Protein AF-A0A382AWI7-F1 (afdb_monomer_lite)

Foldseek 3Di:
DLVVVVVVLVVQLVVLVVVCVVVVDCVSVVVSVVSVVVNVVVVVVVVVVQVVCCVVPVDNDPVVVVVD

InterPro domains:
  IPR001133 NADH-ubiquinone oxidoreductase chain 4L/K [PTHR11434] (1-67)
  IPR039428 NADH-ubiquinone oxidoreductase chain 4L/Mnh complex subunit C1-like [PF00420] (1-67)

Structure (mmCIF, N/CA/C/O backbone):
data_AF-A0A382AWI7-F1
#
_entry.id   AF-A0A382AWI7-F1
#
loop_
_atom_site.group_PDB
_atom_site.id
_atom_site.type_symbol
_atom_site.label_atom_id
_atom_site.label_alt_id
_atom_site.label_comp_id
_atom_site.label_asym_id
_atom_site.label_entity_id
_atom_site.label_seq_id
_atom_site.pdbx_PDB_ins_code
_atom_site.Cartn_x
_atom_site.Cartn_y
_atom_site.Cartn_z
_atom_site.occupancy
_atom_site.B_iso_or_equiv
_atom_site.auth_seq_id
_atom_site.auth_comp_id
_atom_site.auth_asym_id
_atom_site.auth_atom_id
_atom_site.pdbx_PDB_model_num
ATOM 1 N N . MET A 1 1 ? -7.163 -6.035 7.303 1.00 89.31 1 MET A N 1
ATOM 2 C CA . MET A 1 1 ? -7.566 -5.648 5.933 1.00 89.31 1 MET A CA 1
ATOM 3 C C . MET A 1 1 ? -6.603 -4.633 5.321 1.00 89.31 1 MET A C 1
ATOM 5 O O . MET A 1 1 ? -6.033 -4.970 4.299 1.00 89.31 1 MET A O 1
ATOM 9 N N . LEU A 1 2 ? -6.330 -3.483 5.964 1.00 92.81 2 LEU A N 1
ATOM 10 C CA . LEU A 1 2 ? -5.371 -2.475 5.455 1.00 92.81 2 LEU A CA 1
ATOM 11 C C . LEU A 1 2 ? -4.027 -3.070 5.014 1.00 92.81 2 LEU A C 1
ATOM 13 O O . LEU A 1 2 ? -3.616 -2.882 3.883 1.00 92.81 2 LEU A O 1
ATOM 17 N N . PHE A 1 3 ? -3.395 -3.895 5.852 1.00 95.06 3 PHE A N 1
ATOM 18 C CA . PHE A 1 3 ? -2.118 -4.526 5.497 1.00 95.06 3 PHE A CA 1
ATOM 19 C C . PHE A 1 3 ? -2.176 -5.389 4.221 1.00 95.06 3 PHE A C 1
ATOM 21 O O . PHE A 1 3 ? -1.212 -5.452 3.469 1.00 95.06 3 PHE A O 1
ATOM 28 N N . ALA A 1 4 ? -3.312 -6.041 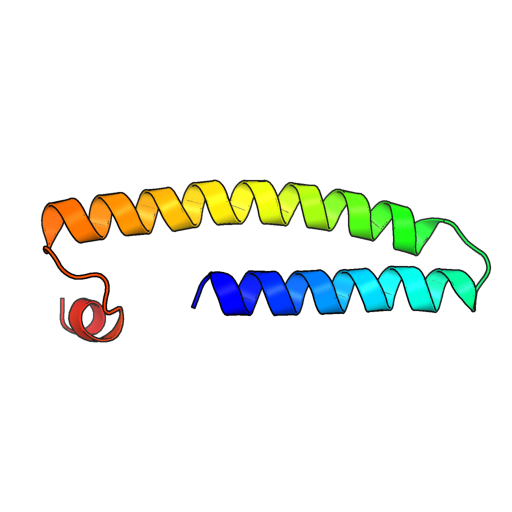3.952 1.00 96.56 4 ALA A N 1
ATOM 29 C CA . ALA A 1 4 ? -3.484 -6.814 2.724 1.00 96.56 4 ALA A CA 1
ATOM 30 C C . ALA A 1 4 ? -3.567 -5.898 1.493 1.00 96.56 4 ALA A C 1
ATOM 32 O O . ALA A 1 4 ? -3.017 -6.240 0.451 1.00 96.56 4 ALA A O 1
ATOM 33 N N . ILE A 1 5 ? -4.206 -4.732 1.627 1.00 95.69 5 ILE A N 1
ATOM 34 C CA . ILE A 1 5 ? -4.281 -3.721 0.566 1.00 95.69 5 ILE A CA 1
ATOM 35 C C . ILE A 1 5 ? -2.875 -3.193 0.249 1.00 95.69 5 ILE A C 1
ATOM 37 O O . ILE A 1 5 ? -2.478 -3.212 -0.913 1.00 95.69 5 ILE A O 1
ATOM 41 N N . GLU A 1 6 ? -2.074 -2.871 1.268 1.00 96.94 6 GLU A N 1
ATOM 42 C CA . GLU A 1 6 ? -0.678 -2.435 1.089 1.00 96.94 6 GLU A CA 1
ATOM 43 C C . GLU A 1 6 ? 0.181 -3.478 0.353 1.00 96.94 6 GLU A C 1
ATOM 45 O O . GLU A 1 6 ? 0.975 -3.142 -0.528 1.00 96.94 6 GLU A O 1
ATOM 50 N N . ILE A 1 7 ? 0.010 -4.768 0.670 1.00 97.88 7 ILE A N 1
ATOM 51 C CA . ILE A 1 7 ? 0.704 -5.854 -0.042 1.00 97.88 7 ILE A CA 1
ATOM 52 C C . ILE A 1 7 ? 0.285 -5.897 -1.515 1.00 97.88 7 ILE A C 1
ATOM 54 O O . ILE A 1 7 ? 1.145 -6.034 -2.386 1.00 97.88 7 ILE A O 1
ATOM 58 N N . ILE A 1 8 ? -1.013 -5.780 -1.804 1.00 98.00 8 ILE A N 1
ATOM 59 C CA . ILE A 1 8 ? -1.534 -5.810 -3.178 1.00 98.00 8 ILE A CA 1
ATOM 60 C C . ILE A 1 8 ? -1.001 -4.615 -3.978 1.00 98.00 8 ILE A C 1
ATOM 62 O O . ILE A 1 8 ? -0.548 -4.798 -5.110 1.00 98.00 8 ILE A O 1
ATOM 66 N N . ILE A 1 9 ? -0.986 -3.417 -3.388 1.00 97.81 9 ILE A N 1
ATOM 67 C CA . ILE A 1 9 ? -0.444 -2.212 -4.030 1.00 97.81 9 ILE A CA 1
ATOM 68 C C . ILE A 1 9 ? 1.059 -2.374 -4.298 1.00 97.81 9 ILE A C 1
ATOM 70 O O . ILE A 1 9 ? 1.523 -2.096 -5.405 1.00 97.81 9 ILE A O 1
ATOM 74 N N . ASN A 1 10 ? 1.827 -2.906 -3.344 1.00 97.44 10 ASN A N 1
ATOM 75 C CA . ASN A 1 10 ? 3.251 -3.174 -3.554 1.00 97.44 10 ASN A CA 1
ATOM 76 C C . ASN A 1 10 ? 3.506 -4.231 -4.636 1.00 97.44 10 ASN A C 1
ATOM 78 O O . ASN A 1 10 ? 4.440 -4.082 -5.429 1.00 97.44 10 ASN A O 1
ATOM 82 N N . ALA A 1 11 ? 2.669 -5.266 -4.721 1.00 98.44 11 ALA A N 1
ATOM 83 C CA . ALA A 1 11 ? 2.744 -6.250 -5.796 1.00 98.44 11 ALA A CA 1
ATOM 84 C C . ALA A 1 11 ? 2.450 -5.618 -7.169 1.00 98.44 11 ALA A C 1
ATOM 86 O O . ALA A 1 11 ? 3.161 -5.895 -8.138 1.00 98.44 11 ALA A O 1
ATOM 87 N N . ALA A 1 12 ? 1.459 -4.726 -7.253 1.00 98.06 12 ALA A N 1
ATOM 88 C CA . ALA A 1 12 ? 1.166 -3.975 -8.472 1.00 98.06 12 ALA A CA 1
ATOM 89 C C . ALA A 1 12 ? 2.342 -3.068 -8.879 1.00 98.06 12 ALA A C 1
ATOM 91 O O . ALA A 1 12 ? 2.756 -3.094 -10.038 1.00 98.06 12 ALA A O 1
ATOM 92 N N . ASN A 1 13 ? 2.948 -2.350 -7.928 1.00 97.94 13 ASN A N 1
ATOM 93 C CA . ASN A 1 13 ? 4.129 -1.513 -8.170 1.00 97.94 13 ASN A CA 1
ATOM 94 C C . ASN A 1 13 ? 5.323 -2.320 -8.682 1.00 97.94 13 ASN A C 1
ATOM 96 O O . ASN A 1 13 ? 5.985 -1.912 -9.638 1.00 97.94 13 ASN A O 1
ATOM 100 N N . LEU A 1 14 ? 5.574 -3.491 -8.091 1.00 97.19 14 LEU A N 1
ATOM 101 C CA . LEU A 1 14 ? 6.617 -4.396 -8.564 1.00 97.19 14 LEU A CA 1
ATOM 102 C C . LEU A 1 14 ? 6.357 -4.828 -10.012 1.00 97.19 14 LEU A C 1
ATOM 104 O O . LEU A 1 14 ? 7.284 -4.846 -10.820 1.00 97.19 14 LEU A O 1
ATOM 108 N N . ASN A 1 15 ? 5.102 -5.129 -10.350 1.00 97.19 15 ASN A N 1
ATOM 109 C CA . ASN A 1 15 ? 4.717 -5.516 -11.701 1.00 97.19 15 ASN A CA 1
ATOM 110 C C . ASN A 1 15 ? 4.942 -4.377 -12.712 1.00 97.19 15 ASN A C 1
ATOM 112 O O . ASN A 1 15 ? 5.530 -4.602 -13.768 1.00 97.19 15 ASN A O 1
ATOM 116 N N . LEU A 1 16 ? 4.553 -3.143 -12.369 1.00 96.44 16 LEU A N 1
ATOM 117 C CA . LEU A 1 16 ? 4.781 -1.956 -13.206 1.00 96.44 16 LEU A CA 1
ATOM 118 C C . LEU A 1 16 ? 6.269 -1.751 -13.515 1.00 96.44 16 LEU A C 1
ATOM 120 O O . LEU A 1 16 ? 6.653 -1.574 -14.673 1.00 96.44 16 LEU A O 1
ATOM 124 N N . VAL A 1 17 ? 7.117 -1.824 -12.487 1.00 96.25 17 VAL A N 1
ATOM 125 C CA . VAL A 1 17 ? 8.570 -1.667 -12.640 1.00 96.25 17 VAL A CA 1
ATOM 126 C C . VAL A 1 17 ? 9.178 -2.833 -13.425 1.00 96.25 17 VAL A C 1
ATOM 128 O O . VAL A 1 17 ? 10.068 -2.621 -14.251 1.00 96.25 17 VAL A O 1
ATOM 131 N N . ALA A 1 18 ? 8.691 -4.060 -13.215 1.00 95.81 18 ALA A N 1
ATOM 132 C CA . ALA A 1 18 ? 9.130 -5.227 -13.972 1.00 95.81 18 ALA A CA 1
ATOM 133 C C . ALA A 1 18 ? 8.794 -5.096 -15.466 1.00 95.81 18 ALA A C 1
ATOM 135 O O . ALA A 1 18 ? 9.667 -5.328 -16.301 1.00 95.81 18 ALA A O 1
ATOM 136 N N . PHE A 1 19 ? 7.582 -4.661 -15.822 1.00 94.75 19 PHE A N 1
ATOM 137 C CA . PHE A 1 19 ? 7.190 -4.450 -17.221 1.00 94.75 19 PHE A CA 1
ATOM 138 C C . PHE A 1 19 ? 7.975 -3.326 -17.905 1.00 94.75 19 PHE A C 1
ATOM 140 O O . PHE A 1 19 ? 8.423 -3.511 -19.038 1.00 94.75 19 PHE A O 1
ATOM 147 N N . ALA A 1 20 ? 8.233 -2.215 -17.209 1.00 95.50 20 ALA A N 1
ATOM 148 C CA . ALA A 1 20 ? 9.074 -1.124 -17.720 1.00 95.50 20 ALA A CA 1
ATOM 149 C C . ALA A 1 20 ? 10.539 -1.539 -17.962 1.00 95.50 20 ALA A C 1
ATOM 151 O O . ALA A 1 20 ? 11.277 -0.883 -18.694 1.00 95.50 20 ALA A O 1
ATOM 152 N N . ARG A 1 21 ? 10.982 -2.662 -17.381 1.00 93.12 21 ARG A N 1
ATOM 153 C CA . ARG A 1 21 ? 12.277 -3.266 -17.719 1.00 93.12 21 ARG A CA 1
ATOM 154 C C . ARG A 1 21 ? 12.242 -4.020 -19.052 1.00 93.12 21 ARG A C 1
ATOM 156 O O . ARG A 1 21 ? 13.253 -4.037 -19.750 1.00 93.12 21 ARG A O 1
ATOM 163 N N . PHE A 1 22 ? 11.122 -4.660 -19.395 1.00 92.81 22 PHE A N 1
ATOM 164 C CA . PHE A 1 22 ? 10.962 -5.400 -20.656 1.00 92.81 22 PHE A CA 1
ATOM 165 C C . PHE A 1 22 ? 10.684 -4.481 -21.847 1.00 92.81 22 PHE A C 1
ATOM 167 O O . PHE A 1 22 ? 11.122 -4.773 -22.958 1.00 92.81 22 PHE A O 1
ATOM 174 N N . ILE A 1 23 ? 9.983 -3.371 -21.615 1.00 91.00 23 ILE A N 1
ATOM 175 C CA . ILE A 1 23 ? 9.767 -2.299 -22.588 1.00 91.00 23 ILE A CA 1
ATOM 176 C C . ILE A 1 23 ? 10.553 -1.097 -22.064 1.00 91.00 23 ILE A C 1
ATOM 178 O O . ILE A 1 23 ? 10.025 -0.429 -21.182 1.00 91.00 23 ILE A O 1
ATOM 182 N N . PRO A 1 24 ? 11.795 -0.846 -22.532 1.00 84.94 24 PRO A N 1
ATOM 183 C CA . PRO A 1 24 ? 12.729 0.084 -21.894 1.00 84.94 24 PRO A CA 1
ATOM 184 C C . PRO A 1 24 ? 12.192 1.521 -21.866 1.00 84.94 24 PRO A C 1
ATOM 186 O O . PRO A 1 24 ? 12.438 2.322 -22.766 1.00 84.94 24 PRO A O 1
ATOM 189 N N . ASN A 1 25 ? 11.440 1.842 -20.823 1.00 91.06 25 ASN A N 1
ATOM 190 C CA . ASN A 1 25 ? 10.848 3.143 -20.573 1.00 91.06 25 ASN A CA 1
ATOM 191 C C . ASN A 1 25 ? 10.873 3.425 -19.066 1.00 91.06 25 ASN A C 1
ATOM 193 O O . ASN A 1 25 ? 11.137 2.538 -18.254 1.00 91.06 25 ASN A O 1
ATOM 197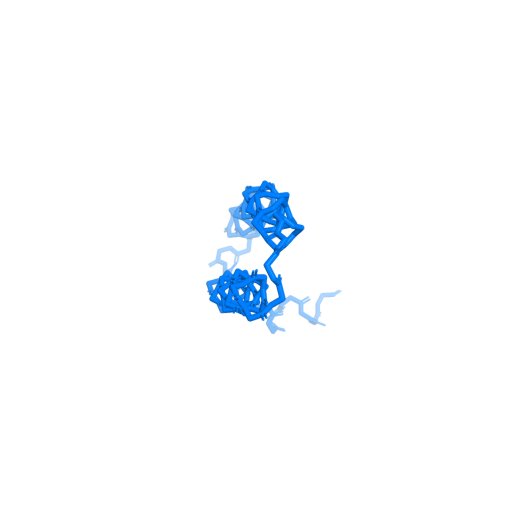 N N . SER A 1 26 ? 10.641 4.681 -18.693 1.00 93.56 26 SER A N 1
ATOM 198 C CA . SER A 1 26 ? 10.602 5.106 -17.289 1.00 93.56 26 SER A CA 1
ATOM 199 C C . SER A 1 26 ? 9.181 5.190 -16.719 1.00 93.56 26 SER A C 1
ATOM 201 O O . SER A 1 26 ? 9.003 5.589 -15.570 1.00 93.56 26 SER A O 1
ATOM 203 N N . GLU A 1 27 ? 8.159 4.858 -17.512 1.00 95.56 27 GLU A N 1
ATOM 204 C CA . GLU A 1 27 ? 6.752 5.073 -17.153 1.00 95.56 27 GLU A CA 1
ATOM 205 C C . GLU A 1 27 ? 6.332 4.202 -15.966 1.00 95.56 27 GLU A C 1
ATOM 207 O O . GLU A 1 27 ? 5.633 4.680 -15.071 1.00 95.56 27 GLU A O 1
ATOM 212 N N . GLY A 1 28 ? 6.808 2.952 -15.902 1.00 96.06 28 GLY A N 1
ATOM 213 C CA . GLY A 1 28 ? 6.502 2.050 -14.787 1.00 96.06 28 GLY A CA 1
ATOM 214 C C . GLY A 1 28 ? 7.070 2.533 -13.452 1.00 96.06 28 GLY A C 1
ATOM 215 O O . GLY A 1 28 ? 6.390 2.449 -12.431 1.00 96.06 28 GLY A O 1
ATOM 216 N N . GLN A 1 29 ? 8.281 3.099 -13.447 1.00 96.75 29 GLN A N 1
ATOM 217 C CA . GLN A 1 29 ? 8.887 3.694 -12.252 1.00 96.75 29 GLN A CA 1
ATOM 218 C C . GLN A 1 29 ? 8.167 4.988 -11.856 1.00 96.75 29 GLN A C 1
ATOM 220 O O . GLN A 1 29 ? 7.910 5.201 -10.670 1.00 96.75 29 GLN A O 1
ATOM 225 N N . THR A 1 30 ? 7.806 5.835 -12.827 1.00 97.19 30 THR A N 1
ATOM 226 C CA . THR A 1 30 ? 7.032 7.056 -12.568 1.00 97.19 30 THR A CA 1
ATOM 227 C C . THR A 1 30 ? 5.677 6.726 -11.947 1.00 97.19 30 THR A C 1
ATOM 229 O O . THR A 1 30 ? 5.325 7.305 -10.920 1.00 97.19 30 THR A O 1
ATOM 232 N N . LEU A 1 31 ? 4.935 5.765 -12.504 1.00 97.31 31 LEU A N 1
ATOM 233 C CA . LEU A 1 31 ? 3.627 5.379 -11.977 1.00 97.31 31 LEU A CA 1
ATOM 234 C C . LEU A 1 31 ? 3.730 4.730 -10.587 1.00 97.31 31 LEU A C 1
ATOM 236 O O . LEU A 1 31 ? 2.926 5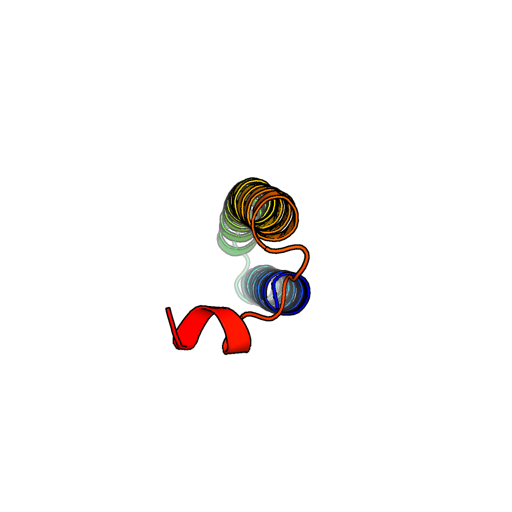.048 -9.711 1.00 97.31 31 LEU A O 1
ATOM 240 N N . ALA A 1 32 ? 4.749 3.896 -10.349 1.00 97.56 32 ALA A N 1
ATOM 241 C CA . ALA A 1 32 ? 5.002 3.311 -9.032 1.00 97.56 32 ALA A CA 1
ATOM 242 C C . ALA A 1 32 ? 5.274 4.384 -7.961 1.00 97.56 32 ALA A C 1
ATOM 244 O O . ALA A 1 32 ? 4.764 4.280 -6.847 1.00 97.56 32 ALA A O 1
ATOM 245 N N . LEU A 1 33 ? 6.010 5.452 -8.295 1.00 97.88 33 LEU A N 1
ATOM 246 C CA . LEU A 1 33 ? 6.254 6.565 -7.371 1.00 97.88 33 LEU A CA 1
ATOM 247 C C . LEU A 1 33 ? 4.948 7.261 -6.953 1.00 97.88 33 LEU A C 1
ATOM 249 O O . LEU A 1 33 ? 4.728 7.498 -5.764 1.00 97.88 33 LEU A O 1
ATOM 253 N N . PHE A 1 34 ? 4.062 7.549 -7.911 1.00 98.12 34 PHE A N 1
ATOM 254 C CA . PHE A 1 34 ? 2.748 8.124 -7.605 1.00 98.12 34 PHE A CA 1
ATOM 255 C C . PHE A 1 34 ? 1.876 7.162 -6.797 1.00 98.12 34 PHE A C 1
ATOM 257 O O . PHE A 1 34 ? 1.218 7.588 -5.849 1.00 98.12 34 PHE A O 1
ATOM 264 N N . SER A 1 35 ? 1.903 5.866 -7.113 1.00 98.12 35 SER A N 1
ATOM 265 C CA . SER A 1 35 ? 1.160 4.865 -6.347 1.00 98.12 35 SER A CA 1
ATOM 266 C C . SER A 1 35 ? 1.627 4.782 -4.893 1.00 98.12 35 SER A C 1
ATOM 268 O O . SER A 1 35 ? 0.784 4.629 -4.014 1.00 98.12 35 SER A O 1
ATOM 270 N N . ILE A 1 36 ? 2.930 4.907 -4.617 1.00 98.00 36 ILE A N 1
ATOM 271 C CA . ILE A 1 36 ? 3.461 4.946 -3.243 1.00 98.00 36 ILE A CA 1
ATOM 272 C C . ILE A 1 36 ? 2.950 6.189 -2.501 1.00 98.00 36 ILE A C 1
ATOM 274 O O . ILE A 1 36 ? 2.571 6.093 -1.335 1.00 98.00 36 ILE A O 1
ATOM 278 N N . ALA A 1 37 ? 2.892 7.347 -3.166 1.00 98.12 37 ALA A N 1
ATOM 279 C CA . ALA A 1 37 ? 2.338 8.563 -2.568 1.00 98.12 37 ALA A CA 1
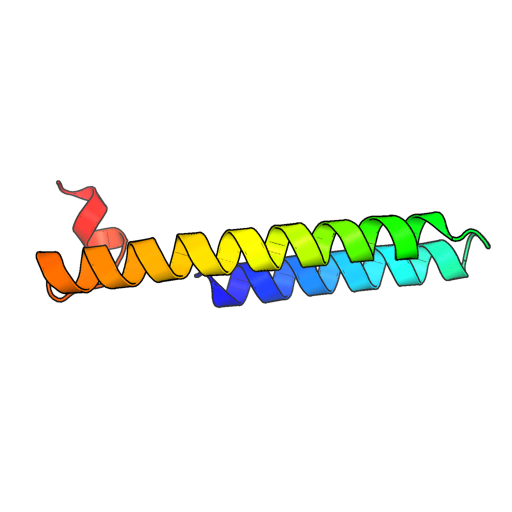ATOM 280 C C . ALA A 1 37 ? 0.844 8.410 -2.221 1.00 98.12 37 ALA A C 1
ATOM 282 O O . ALA A 1 37 ? 0.413 8.846 -1.153 1.00 98.12 37 ALA A O 1
ATOM 283 N N . VAL A 1 38 ? 0.067 7.750 -3.088 1.00 97.31 38 VAL A N 1
ATOM 284 C CA . VAL A 1 38 ? -1.346 7.430 -2.825 1.00 97.31 38 VAL A CA 1
ATOM 285 C C . VAL A 1 38 ? -1.484 6.439 -1.669 1.00 97.31 38 VAL A C 1
ATOM 287 O O . VAL A 1 38 ? -2.292 6.688 -0.780 1.00 97.31 38 VAL A O 1
ATOM 290 N N . ALA A 1 39 ? -0.671 5.380 -1.626 1.00 97.19 39 ALA A N 1
ATOM 291 C CA . ALA A 1 39 ? -0.674 4.410 -0.526 1.00 97.19 39 ALA A CA 1
ATOM 292 C C . ALA A 1 39 ? -0.355 5.078 0.826 1.00 97.19 39 ALA A C 1
ATOM 294 O O . ALA A 1 39 ? -1.030 4.848 1.826 1.00 97.19 39 ALA A O 1
ATOM 295 N N . ALA A 1 40 ? 0.612 6.003 0.852 1.00 97.06 40 ALA A N 1
ATOM 296 C CA . ALA A 1 40 ? 0.924 6.781 2.051 1.00 97.06 40 ALA A CA 1
ATOM 297 C C . ALA A 1 40 ? -0.262 7.648 2.522 1.00 97.06 40 ALA A C 1
ATOM 299 O O . ALA A 1 40 ? -0.512 7.764 3.725 1.00 97.06 40 ALA A O 1
ATOM 300 N N . ALA A 1 41 ? -1.007 8.249 1.590 1.00 97.50 41 ALA A N 1
ATOM 301 C CA . ALA A 1 41 ? -2.218 8.995 1.920 1.00 97.50 41 ALA A CA 1
ATOM 302 C C . ALA A 1 41 ? -3.344 8.068 2.415 1.00 97.50 41 ALA A C 1
ATOM 304 O O . ALA A 1 41 ? -4.015 8.385 3.399 1.00 97.50 41 ALA A O 1
ATOM 305 N N . GLU A 1 42 ? -3.523 6.913 1.774 1.00 97.25 42 GLU A N 1
ATOM 306 C CA . GLU A 1 42 ? -4.516 5.907 2.154 1.00 97.25 42 GLU A CA 1
ATOM 307 C C . GLU A 1 42 ? -4.277 5.399 3.577 1.00 97.25 42 GLU A C 1
ATOM 309 O O . GLU A 1 42 ? -5.195 5.451 4.398 1.00 97.25 42 GLU A O 1
ATOM 314 N N . VAL A 1 43 ? -3.056 4.962 3.907 1.00 97.06 43 VAL A N 1
ATOM 315 C CA . VAL A 1 43 ? -2.760 4.392 5.229 1.00 97.06 43 VAL A CA 1
ATOM 316 C C . VAL A 1 43 ? -2.948 5.420 6.345 1.00 97.06 43 VAL A C 1
ATOM 318 O O . VAL A 1 43 ? -3.430 5.074 7.426 1.00 97.06 43 VAL A O 1
ATOM 321 N N . ALA A 1 44 ? -2.653 6.700 6.087 1.00 97.56 44 ALA A N 1
ATOM 322 C CA . ALA A 1 44 ? -2.903 7.775 7.043 1.00 97.56 44 ALA A CA 1
ATOM 323 C C . ALA A 1 44 ? -4.404 7.914 7.356 1.00 97.56 44 ALA A C 1
ATOM 325 O O . ALA A 1 44 ? -4.792 7.972 8.527 1.00 97.56 44 ALA A O 1
ATOM 326 N N . VAL A 1 45 ? -5.254 7.907 6.325 1.00 97.50 45 VAL A N 1
ATOM 327 C CA . VAL A 1 45 ? -6.716 7.981 6.482 1.00 97.50 45 VAL A CA 1
ATOM 328 C C . VAL A 1 45 ? -7.270 6.696 7.105 1.00 97.50 45 VAL A C 1
ATOM 330 O O . VAL A 1 45 ? -8.059 6.759 8.049 1.00 97.50 45 VAL A O 1
ATOM 333 N N . GLY A 1 46 ? -6.834 5.529 6.633 1.00 95.81 46 GLY A N 1
ATOM 334 C CA . GLY A 1 46 ? -7.273 4.225 7.124 1.00 95.81 46 GLY A CA 1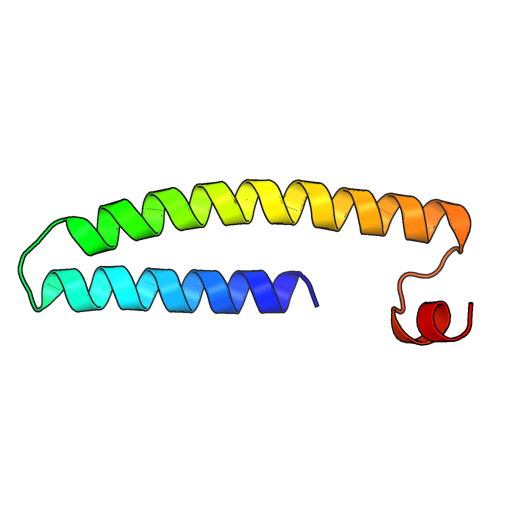
ATOM 335 C C . GLY A 1 46 ? -6.968 4.029 8.608 1.00 95.81 46 GLY A C 1
ATOM 336 O O . GLY A 1 46 ? -7.844 3.623 9.373 1.00 95.81 46 GLY A O 1
ATOM 337 N N . LEU A 1 47 ? -5.758 4.381 9.051 1.00 96.62 47 LEU A N 1
ATOM 338 C CA . LEU A 1 47 ? -5.396 4.325 10.468 1.00 96.62 47 LEU A CA 1
ATOM 339 C C . LEU A 1 47 ? -6.173 5.347 11.302 1.00 96.62 47 LEU A C 1
ATOM 341 O O . LEU A 1 47 ? -6.613 5.007 12.401 1.00 96.62 47 LEU A O 1
ATOM 345 N N . ALA A 1 48 ? -6.396 6.563 10.794 1.00 97.44 48 ALA A N 1
ATOM 346 C CA . ALA A 1 48 ? -7.222 7.552 11.485 1.00 97.44 48 ALA A CA 1
ATOM 347 C C . ALA A 1 48 ? -8.648 7.025 11.732 1.00 97.44 48 ALA A C 1
ATOM 349 O O . ALA A 1 48 ? -9.160 7.138 12.849 1.00 97.44 48 ALA A O 1
ATOM 350 N N . LEU A 1 49 ? -9.254 6.379 10.731 1.00 94.75 49 LEU A N 1
ATOM 351 C CA . LEU A 1 49 ? -10.568 5.744 10.859 1.00 94.75 49 LEU A CA 1
ATOM 352 C C . LEU A 1 49 ? -10.562 4.607 11.887 1.00 94.75 49 LEU A C 1
ATOM 354 O O . LEU A 1 49 ? -11.445 4.564 12.742 1.00 94.75 49 LEU A O 1
ATOM 358 N N . ILE A 1 50 ? -9.550 3.732 11.865 1.00 94.62 50 ILE A N 1
ATOM 359 C CA . ILE A 1 50 ? -9.408 2.645 12.851 1.00 94.62 50 ILE A CA 1
ATOM 360 C C . ILE A 1 50 ? -9.293 3.201 14.274 1.00 94.62 50 ILE A C 1
ATOM 362 O O . ILE A 1 50 ? -9.940 2.691 15.190 1.00 94.62 50 ILE A O 1
ATOM 366 N N . ILE A 1 51 ? -8.504 4.259 14.474 1.00 96.19 51 ILE A N 1
ATOM 367 C CA . ILE A 1 51 ? -8.338 4.892 15.787 1.00 96.19 51 ILE A CA 1
ATOM 368 C C . ILE A 1 51 ? -9.671 5.463 16.278 1.00 96.19 51 ILE A C 1
ATOM 370 O O . ILE A 1 51 ? -10.036 5.258 17.438 1.00 96.19 51 ILE A O 1
ATOM 374 N N . VAL A 1 52 ? -10.411 6.168 15.419 1.00 95.50 52 VAL A N 1
ATOM 375 C CA . VAL A 1 52 ? -11.723 6.732 15.775 1.00 95.50 52 VAL A CA 1
ATOM 376 C C . VAL A 1 52 ? -12.725 5.623 16.101 1.00 95.50 52 VAL A C 1
ATOM 378 O O . VAL A 1 52 ? -13.362 5.681 17.155 1.00 95.50 52 VAL A O 1
ATOM 381 N N . ALA A 1 53 ? -12.804 4.582 15.270 1.00 93.56 53 ALA A N 1
ATOM 382 C CA . ALA A 1 53 ? -13.677 3.434 15.500 1.00 93.56 53 ALA A CA 1
ATOM 383 C C . ALA A 1 53 ? -13.368 2.750 16.840 1.00 93.56 53 ALA A C 1
ATOM 385 O O . ALA A 1 53 ? -14.264 2.552 17.662 1.00 93.56 53 ALA A O 1
ATOM 386 N N . TYR A 1 54 ? -12.090 2.498 17.133 1.00 95.25 54 TYR A N 1
ATOM 387 C CA . TYR A 1 54 ? -11.690 1.894 18.401 1.00 95.25 54 TYR A CA 1
ATOM 388 C C . TYR A 1 54 ? -12.001 2.790 19.609 1.00 95.25 54 TYR A C 1
ATOM 390 O O . TYR A 1 54 ? -12.380 2.300 20.675 1.00 95.25 54 TYR A O 1
ATOM 398 N N . ARG A 1 55 ? -11.878 4.117 19.473 1.00 96.31 55 ARG A N 1
ATOM 399 C CA . ARG A 1 55 ? -12.23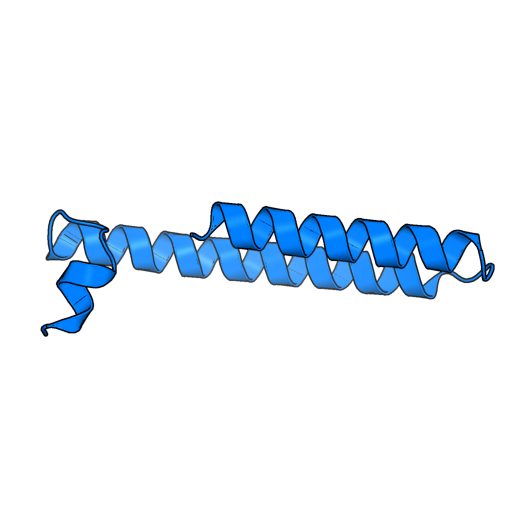5 5.054 20.552 1.00 96.31 55 ARG A CA 1
ATOM 400 C C . ARG A 1 55 ? -13.728 5.038 20.867 1.00 96.31 55 ARG A C 1
ATOM 402 O O . ARG A 1 55 ? -14.068 5.145 22.044 1.00 96.31 55 ARG A O 1
ATOM 409 N N . MET A 1 56 ? -14.579 4.913 19.851 1.00 93.50 56 MET A N 1
ATOM 410 C CA . MET A 1 56 ? -16.037 4.933 19.999 1.00 93.50 56 MET A CA 1
ATOM 411 C C . MET A 1 56 ? -16.601 3.583 20.444 1.00 93.50 56 MET A C 1
ATOM 413 O O . MET A 1 56 ? -17.441 3.542 21.337 1.00 93.50 56 MET A O 1
ATOM 417 N N . TYR A 1 57 ? -16.118 2.488 19.857 1.00 91.75 57 TYR A N 1
ATOM 418 C CA . TYR A 1 57 ? -16.752 1.173 19.979 1.00 91.75 57 TYR A CA 1
ATOM 419 C C . TYR A 1 57 ? -15.900 0.138 20.718 1.00 91.75 57 TYR A C 1
ATOM 421 O O . TYR A 1 57 ? -16.369 -0.969 20.959 1.00 91.75 57 TYR A O 1
ATOM 429 N N . LYS A 1 58 ? -14.645 0.468 21.074 1.00 93.81 58 LYS A N 1
ATOM 430 C CA . LYS A 1 58 ? -13.667 -0.460 21.689 1.00 93.81 58 LYS A CA 1
ATOM 431 C C . LYS A 1 58 ? -13.450 -1.753 20.893 1.00 93.81 58 LYS A C 1
ATOM 433 O O . LYS A 1 58 ? -12.927 -2.728 21.419 1.00 93.81 58 LYS A O 1
ATOM 438 N N . ASN A 1 59 ? -13.806 -1.724 19.615 1.00 91.44 59 ASN A N 1
ATOM 439 C CA . ASN A 1 59 ? -13.713 -2.819 18.672 1.00 91.44 59 ASN A CA 1
ATOM 440 C C . ASN A 1 59 ? -13.272 -2.258 17.313 1.00 91.44 59 ASN A C 1
ATOM 442 O O . ASN A 1 59 ? -13.462 -1.073 17.030 1.00 91.44 59 ASN A O 1
ATOM 446 N N . ILE A 1 60 ? -12.643 -3.103 16.506 1.00 90.94 60 ILE A N 1
ATOM 447 C CA . ILE A 1 60 ? -12.199 -2.800 15.143 1.00 90.94 60 ILE A CA 1
ATOM 448 C C . ILE A 1 60 ? -12.721 -3.823 14.126 1.00 90.94 60 ILE A C 1
ATOM 450 O O . ILE A 1 60 ? -12.370 -3.725 12.949 1.00 90.94 60 ILE A O 1
ATOM 454 N N . ASP A 1 61 ? -13.518 -4.808 14.560 1.00 91.00 61 ASP A N 1
ATOM 455 C CA . ASP A 1 61 ? -14.150 -5.757 13.652 1.00 91.00 61 ASP A CA 1
ATOM 456 C C . ASP A 1 61 ? -15.181 -5.039 12.777 1.00 91.00 61 ASP A C 1
ATOM 458 O O . ASP A 1 61 ? -16.140 -4.429 13.247 1.00 91.00 61 ASP A O 1
ATOM 462 N N . VAL A 1 62 ? -14.953 -5.109 11.470 1.00 86.38 62 VAL A N 1
ATOM 463 C CA . VAL A 1 62 ? -15.791 -4.462 10.466 1.00 86.38 62 VAL A CA 1
ATOM 464 C C . VAL A 1 62 ? -17.150 -5.154 10.348 1.00 86.38 62 VAL A C 1
ATOM 466 O O . VAL A 1 62 ? -18.132 -4.502 9.991 1.00 86.38 62 VAL A O 1
ATOM 469 N N . ALA A 1 63 ? -17.231 -6.452 10.656 1.00 88.44 63 ALA A N 1
ATOM 470 C CA . ALA A 1 63 ? -18.487 -7.194 10.613 1.00 88.44 63 ALA A CA 1
ATOM 471 C C . ALA A 1 63 ? -19.497 -6.659 11.638 1.00 88.44 63 ALA A C 1
ATOM 473 O O . ALA A 1 63 ? -20.674 -6.509 11.306 1.00 88.44 63 ALA A O 1
ATOM 474 N N . ASP A 1 64 ? -19.023 -6.281 12.825 1.00 84.25 64 ASP A N 1
ATOM 475 C CA . ASP A 1 64 ? -19.859 -5.762 13.912 1.00 84.25 64 ASP A CA 1
ATOM 476 C C . ASP A 1 64 ? -20.411 -4.358 13.612 1.00 84.25 64 ASP A C 1
ATOM 478 O O . ASP A 1 64 ? -21.470 -3.977 14.110 1.00 84.25 64 ASP A O 1
ATOM 482 N N . PHE A 1 65 ? -19.749 -3.593 12.738 1.00 80.06 65 PHE A N 1
ATOM 483 C CA . PHE A 1 65 ? -20.260 -2.300 12.268 1.00 80.06 65 PHE A CA 1
ATOM 484 C C . PHE A 1 65 ? -21.350 -2.421 11.201 1.00 80.06 65 PHE A C 1
ATOM 486 O O . PHE A 1 65 ? -22.029 -1.439 10.918 1.00 80.06 65 PHE A O 1
ATOM 493 N N . ARG A 1 66 ? -21.535 -3.599 10.595 1.00 75.62 66 ARG A N 1
ATOM 494 C CA . ARG A 1 66 ? -22.493 -3.802 9.496 1.00 75.62 66 ARG A CA 1
ATOM 495 C C . ARG A 1 66 ? -23.951 -3.876 9.968 1.00 75.62 66 ARG A C 1
ATOM 497 O O . ARG A 1 66 ? -24.853 -3.817 9.139 1.00 75.62 66 ARG A O 1
ATOM 504 N N . SER A 1 67 ? -24.169 -4.049 11.272 1.00 70.81 67 SER A N 1
ATOM 505 C CA . SER A 1 67 ? -25.488 -4.116 11.916 1.00 70.81 67 SER A CA 1
ATOM 506 C C . SER A 1 67 ? -25.935 -2.808 12.583 1.00 70.81 67 SER A C 1
ATOM 508 O O . SER A 1 67 ? -26.970 -2.808 13.250 1.00 70.81 67 SER A O 1
ATOM 510 N N . LEU A 1 68 ? -25.159 -1.728 12.434 1.00 58.03 68 LEU A N 1
ATOM 511 C CA . LEU A 1 68 ? -25.558 -0.354 12.767 1.00 58.03 68 LEU A CA 1
ATOM 512 C C . LEU A 1 68 ? -26.240 0.303 11.562 1.00 58.03 68 LEU A C 1
ATOM 514 O O . LEU A 1 68 ? -27.176 1.096 11.801 1.00 58.03 68 LEU A O 1
#

Secondary structure (DSSP, 8-state):
-HHHHHHHHHHHHHHHHHHHHHTT-SHHHHHHHHHHHHHHHHHHHHHHHHHHHHHHHS---TTGGGG-

Sequence (68 aa):
MLFAIEIIINAANLNLVAFARFIPNSEGQTLALFSIAVAAAEVAVGLALIIVAYRMYKNIDVADFRSL

Organism: NCBI:txid408172

Radius of gyration: 16.63 Å; chains: 1; bounding box: 38×16×44 Å

pLDDT: mean 93.72, std 6.77, range [58.03, 98.44]